Protein AF-A0A946U5Q9-F1 (afdb_monomer_lite)

Secondary structure (DSSP, 8-state):
----------------PPPPPPHHHHHHHHHHHHHHTT--PPTTSPSSHHHHHHHHHHHH--GGGS----EEEEETTEEEEEE-HHHHHHHHHHHHHHHS-HHHHHHHHHHHHTT----S--HHHHHHHHHHHHHHHH-HHHHHHHHHHHHHHHHHHTS--

Structure (mmCIF, N/CA/C/O backbone):
data_AF-A0A946U5Q9-F1
#
_entry.id   AF-A0A946U5Q9-F1
#
loop_
_atom_site.group_PDB
_atom_site.id
_atom_site.type_symbol
_atom_site.label_atom_id
_atom_site.label_alt_id
_atom_site.label_comp_id
_atom_site.label_asym_id
_atom_site.label_entity_id
_atom_site.label_seq_id
_atom_site.pdbx_PDB_ins_code
_atom_site.Cartn_x
_atom_site.Cartn_y
_atom_site.Cartn_z
_atom_site.occupancy
_atom_site.B_iso_or_equiv
_atom_site.auth_seq_id
_atom_site.auth_comp_id
_atom_site.auth_asym_id
_atom_site.auth_atom_id
_atom_site.pdbx_PDB_model_num
ATOM 1 N N . MET A 1 1 ? 17.869 -27.602 -59.802 1.00 43.16 1 MET A N 1
ATOM 2 C CA . MET A 1 1 ? 17.519 -26.472 -58.918 1.00 43.16 1 MET A CA 1
ATOM 3 C C . MET A 1 1 ? 17.862 -26.910 -57.501 1.00 43.16 1 MET A C 1
ATOM 5 O O . MET A 1 1 ? 17.126 -27.739 -56.983 1.00 43.16 1 MET A O 1
ATOM 9 N N . PRO A 1 2 ? 19.021 -26.523 -56.944 1.00 37.22 2 PRO A N 1
ATOM 10 C CA . PRO A 1 2 ? 19.404 -26.916 -55.596 1.00 37.22 2 PRO A CA 1
ATOM 11 C C . PRO A 1 2 ? 18.682 -26.074 -54.540 1.00 37.22 2 PRO A C 1
ATOM 13 O O . PRO A 1 2 ? 18.311 -24.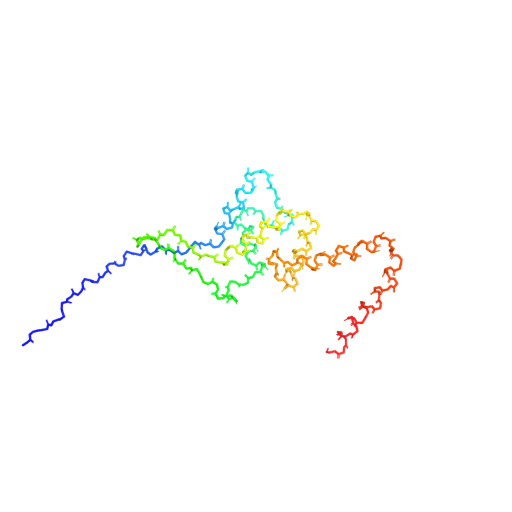927 -54.785 1.00 37.22 2 PRO A O 1
ATOM 16 N N . ASP A 1 3 ? 18.497 -26.713 -53.390 1.00 38.25 3 ASP A N 1
ATOM 17 C CA . ASP A 1 3 ? 17.809 -26.259 -52.190 1.00 38.25 3 ASP A CA 1
ATOM 18 C C . ASP A 1 3 ? 18.245 -24.865 -51.729 1.00 38.25 3 ASP A C 1
ATOM 20 O O . ASP A 1 3 ? 19.421 -24.608 -51.475 1.00 38.25 3 ASP A O 1
ATOM 24 N N . LEU A 1 4 ? 17.266 -23.976 -51.575 1.00 39.38 4 LEU A N 1
ATOM 25 C CA . LEU A 1 4 ? 17.425 -22.613 -51.062 1.00 39.38 4 LEU A CA 1
ATOM 26 C C . LEU A 1 4 ? 17.111 -22.544 -49.557 1.00 39.38 4 LEU A C 1
ATOM 28 O O . LEU A 1 4 ? 16.739 -21.491 -49.040 1.00 39.38 4 LEU A O 1
ATOM 32 N N . PHE A 1 5 ? 17.295 -23.656 -48.834 1.00 45.25 5 PHE A N 1
ATOM 33 C C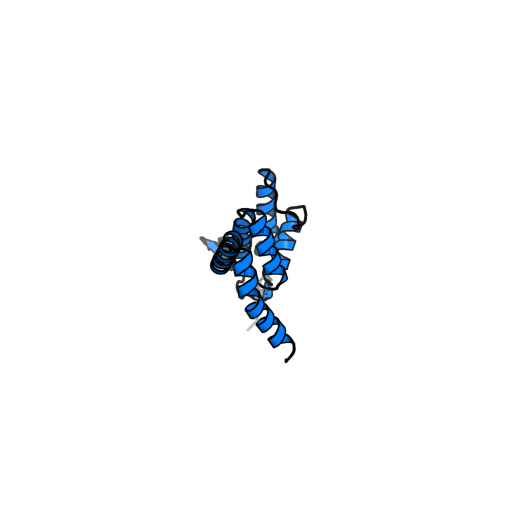A . PHE A 1 5 ? 17.436 -23.641 -47.379 1.00 45.25 5 PHE A CA 1
ATOM 34 C C . PHE A 1 5 ? 18.845 -23.167 -47.035 1.00 45.25 5 PHE A C 1
ATOM 36 O O . PHE A 1 5 ? 19.716 -23.929 -46.627 1.00 45.25 5 PHE A O 1
ATOM 43 N N . GLN A 1 6 ? 19.064 -21.866 -47.218 1.00 44.06 6 GLN A N 1
ATOM 44 C CA . GLN A 1 6 ? 20.084 -21.178 -46.449 1.00 44.06 6 GLN A CA 1
ATOM 45 C C . GLN A 1 6 ? 19.720 -21.356 -44.977 1.00 44.06 6 GLN A C 1
ATOM 47 O O . GLN A 1 6 ? 18.684 -20.860 -44.522 1.00 44.06 6 GLN A O 1
ATOM 52 N N . ASP A 1 7 ? 20.574 -22.086 -44.265 1.00 46.34 7 ASP A N 1
ATOM 53 C CA . ASP A 1 7 ? 20.648 -22.100 -42.814 1.00 46.34 7 ASP A CA 1
ATOM 54 C C . ASP A 1 7 ? 20.617 -20.654 -42.314 1.00 46.34 7 ASP A C 1
ATOM 56 O O . ASP A 1 7 ? 21.626 -19.945 -42.292 1.00 46.34 7 ASP A O 1
ATOM 60 N N . LYS A 1 8 ? 19.428 -20.188 -41.916 1.00 41.28 8 LYS A N 1
ATOM 61 C CA . LYS A 1 8 ? 19.341 -19.010 -41.065 1.00 41.28 8 LYS A CA 1
ATOM 62 C C . LYS A 1 8 ? 20.119 -19.375 -39.808 1.00 41.28 8 LYS A C 1
ATOM 64 O O . LYS A 1 8 ? 19.792 -20.402 -39.202 1.00 41.28 8 LYS A O 1
ATOM 69 N N . PRO A 1 9 ? 21.112 -18.574 -39.391 1.00 39.34 9 PRO A N 1
ATOM 70 C CA . PRO A 1 9 ? 21.753 -18.805 -38.113 1.00 39.34 9 PRO A CA 1
ATOM 71 C C . PRO A 1 9 ? 20.639 -18.836 -37.070 1.00 39.34 9 PRO A C 1
ATOM 73 O O . PRO A 1 9 ? 19.898 -17.861 -36.915 1.00 39.34 9 PRO A O 1
ATOM 76 N N . LYS A 1 10 ? 20.463 -19.994 -36.416 1.00 41.34 10 LYS A N 1
ATOM 77 C CA . LYS A 1 10 ? 19.643 -20.100 -35.212 1.00 41.34 10 LYS A CA 1
ATOM 78 C C . LYS A 1 10 ? 20.170 -19.012 -34.299 1.00 41.34 10 LYS A C 1
ATOM 80 O O . LYS A 1 10 ? 21.302 -19.120 -33.833 1.00 41.34 10 LYS A O 1
ATOM 85 N N . ALA A 1 11 ? 19.375 -17.959 -34.119 1.00 38.88 11 ALA A N 1
ATOM 86 C CA . ALA A 1 11 ? 19.662 -16.929 -33.148 1.00 38.88 11 ALA A CA 1
ATOM 87 C C . ALA A 1 11 ? 19.984 -17.661 -31.849 1.00 38.88 11 ALA A C 1
ATOM 89 O O . ALA A 1 11 ? 19.141 -18.385 -31.306 1.00 38.88 11 ALA A O 1
ATOM 90 N N . SER A 1 12 ? 21.239 -17.553 -31.418 1.00 37.12 12 SER A N 1
ATOM 91 C CA . SER A 1 12 ? 21.606 -17.904 -30.066 1.00 37.12 12 SER A CA 1
ATOM 92 C C . SER A 1 12 ? 20.650 -17.105 -29.194 1.00 37.12 12 SER A C 1
ATOM 94 O O . SER A 1 12 ? 20.602 -15.877 -29.253 1.00 37.12 12 SER A O 1
ATOM 96 N N . ARG A 1 13 ? 19.788 -17.807 -28.460 1.00 38.09 13 ARG A N 1
ATOM 97 C CA . ARG A 1 13 ? 18.984 -17.189 -27.413 1.00 38.09 13 ARG A CA 1
ATOM 98 C C . ARG A 1 13 ? 19.964 -16.713 -26.345 1.00 38.09 13 ARG A C 1
ATOM 100 O O . ARG A 1 13 ? 20.231 -17.427 -25.387 1.00 38.09 13 ARG A O 1
ATOM 107 N N . SER A 1 14 ? 20.529 -15.524 -26.537 1.00 38.47 14 SER A N 1
ATOM 108 C CA . SER A 1 14 ? 20.905 -14.669 -25.423 1.00 38.47 14 SER A CA 1
ATOM 109 C C . SER A 1 14 ? 19.589 -14.308 -24.753 1.00 38.47 14 SER A C 1
ATOM 111 O O . SER A 1 14 ? 18.850 -13.464 -25.252 1.00 38.47 14 SER A O 1
ATOM 113 N N . SER A 1 15 ? 19.239 -15.025 -23.689 1.00 42.31 15 SER A N 1
ATOM 114 C CA . SER A 1 15 ? 18.054 -14.784 -22.862 1.00 42.31 15 SER A CA 1
ATOM 115 C C . SER A 1 15 ? 18.242 -13.527 -22.006 1.00 42.31 15 SER A C 1
ATOM 117 O O . SER A 1 15 ? 18.168 -13.576 -20.782 1.00 42.31 15 SER A O 1
ATOM 119 N N . SER A 1 16 ? 18.551 -12.411 -22.652 1.00 48.56 16 SER A N 1
ATOM 120 C CA . SER A 1 16 ? 18.614 -11.083 -22.052 1.00 48.56 16 SER A CA 1
ATOM 121 C C . SER A 1 16 ? 17.444 -10.245 -22.555 1.00 48.56 16 SER A C 1
ATOM 123 O O . SER A 1 16 ? 17.606 -9.055 -22.812 1.00 48.56 16 SER A O 1
ATOM 125 N N . ASP A 1 17 ? 16.285 -10.877 -22.763 1.00 57.12 17 ASP A N 1
ATOM 126 C CA . ASP A 1 17 ? 15.050 -10.119 -22.865 1.00 57.12 17 ASP A CA 1
ATOM 127 C C . ASP A 1 17 ? 14.813 -9.522 -21.475 1.00 57.12 17 ASP A C 1
ATOM 129 O O . ASP A 1 17 ? 14.707 -10.278 -20.504 1.00 57.12 17 ASP A O 1
ATOM 133 N N . PRO A 1 18 ? 14.807 -8.188 -21.332 1.00 70.06 18 PRO A N 1
ATOM 134 C CA . PRO A 1 18 ? 14.462 -7.571 -20.065 1.00 70.06 18 PRO A CA 1
ATOM 135 C C . PRO A 1 18 ? 13.078 -8.080 -19.658 1.00 70.06 18 PRO A C 1
ATOM 137 O O . PRO A 1 18 ? 12.132 -8.024 -20.442 1.00 70.06 18 PRO A O 1
ATOM 140 N N . THR A 1 19 ? 12.969 -8.622 -18.452 1.00 79.44 19 THR A N 1
ATOM 141 C CA . THR A 1 19 ? 11.683 -8.970 -17.855 1.00 79.44 19 THR A CA 1
ATOM 142 C C . THR A 1 19 ? 11.090 -7.732 -17.185 1.00 79.44 19 THR A C 1
ATOM 144 O O . THR A 1 19 ? 11.844 -6.847 -16.761 1.00 79.44 19 THR A O 1
ATOM 147 N N . PRO A 1 20 ? 9.754 -7.627 -17.081 1.00 84.06 20 PRO A N 1
ATOM 148 C CA . PRO A 1 20 ? 9.151 -6.616 -16.226 1.00 84.06 20 PRO A CA 1
ATOM 149 C C . PRO A 1 20 ? 9.643 -6.782 -14.779 1.00 84.06 20 PRO A C 1
ATOM 151 O O . PRO A 1 20 ? 9.959 -7.907 -14.378 1.00 84.06 20 PRO A O 1
ATOM 154 N N . PRO A 1 21 ? 9.728 -5.684 -14.005 1.00 87.75 21 PRO A N 1
ATOM 155 C CA . PRO A 1 21 ? 10.123 -5.752 -12.601 1.00 87.75 21 PRO A CA 1
ATOM 156 C C . PRO A 1 21 ? 9.114 -6.574 -11.792 1.00 87.75 21 PRO A C 1
ATOM 158 O O . PRO A 1 21 ? 7.948 -6.671 -12.174 1.00 87.75 21 PRO A O 1
ATOM 161 N N . ASP A 1 22 ? 9.544 -7.143 -10.669 1.00 90.06 22 ASP A N 1
ATOM 162 C CA . ASP A 1 22 ? 8.636 -7.833 -9.755 1.00 90.06 22 ASP A CA 1
ATOM 163 C C . ASP A 1 22 ? 7.881 -6.832 -8.859 1.00 90.06 22 ASP A C 1
ATOM 165 O O . ASP A 1 22 ? 8.414 -5.801 -8.427 1.00 90.06 22 ASP A O 1
ATOM 169 N N . VAL A 1 23 ? 6.607 -7.123 -8.582 1.00 90.25 23 VAL A N 1
ATOM 170 C CA . VAL A 1 23 ? 5.747 -6.244 -7.776 1.00 90.25 23 VAL A CA 1
ATOM 171 C C . VAL A 1 23 ? 6.190 -6.190 -6.313 1.00 90.25 23 VAL A C 1
ATOM 173 O O . VAL A 1 23 ? 6.163 -5.119 -5.704 1.00 90.25 23 VAL A O 1
ATOM 176 N N . VAL A 1 24 ? 6.618 -7.319 -5.741 1.00 92.94 24 VAL A N 1
ATOM 177 C CA . VAL A 1 24 ? 7.066 -7.399 -4.346 1.00 92.94 24 VAL A CA 1
ATOM 178 C C . VAL A 1 24 ? 8.395 -6.673 -4.195 1.00 92.94 24 VAL A C 1
ATOM 180 O O . VAL A 1 24 ? 8.551 -5.919 -3.236 1.00 92.94 24 VAL A O 1
ATOM 183 N N . GLU A 1 25 ? 9.311 -6.829 -5.152 1.00 92.25 25 GLU A N 1
ATOM 184 C CA . GLU A 1 25 ? 10.570 -6.070 -5.184 1.00 92.25 25 GLU A CA 1
ATOM 185 C C . GLU A 1 25 ? 10.309 -4.558 -5.241 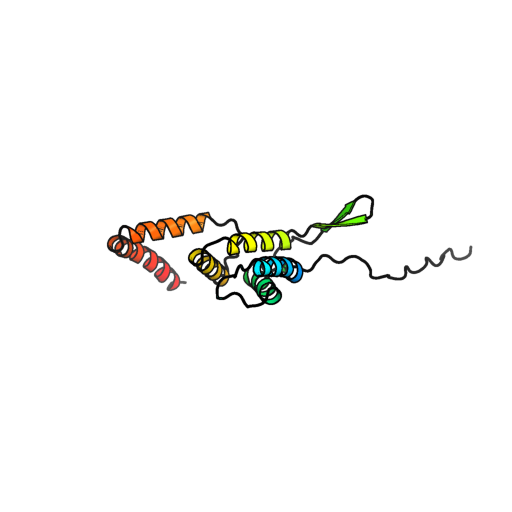1.00 92.25 25 GLU A C 1
ATOM 187 O O . GLU A 1 25 ? 10.794 -3.812 -4.389 1.00 92.25 25 GLU A O 1
ATOM 192 N N . THR A 1 26 ? 9.452 -4.112 -6.167 1.00 92.25 26 THR A N 1
ATOM 193 C CA . THR A 1 26 ? 9.111 -2.687 -6.340 1.00 92.25 26 THR A CA 1
ATOM 194 C C . THR A 1 26 ? 8.544 -2.067 -5.053 1.00 92.25 26 THR A C 1
ATOM 196 O O . THR A 1 26 ? 8.943 -0.973 -4.636 1.00 92.25 26 THR A O 1
ATOM 199 N N . LEU A 1 27 ? 7.600 -2.753 -4.399 1.00 94.38 27 LEU A N 1
ATOM 200 C CA . LEU A 1 27 ? 7.014 -2.297 -3.133 1.00 94.38 27 LEU A CA 1
ATOM 201 C C . LEU A 1 27 ? 8.015 -2.391 -1.971 1.00 94.38 27 LEU A C 1
ATOM 203 O O . LEU A 1 27 ? 8.020 -1.519 -1.097 1.00 94.38 27 LEU A O 1
ATOM 207 N N . GLY A 1 28 ? 8.870 -3.415 -1.969 1.00 95.38 28 GLY A N 1
ATOM 208 C CA . GLY A 1 28 ? 9.929 -3.618 -0.983 1.00 95.38 28 GLY A CA 1
ATOM 209 C C . GLY A 1 28 ? 10.907 -2.448 -0.955 1.00 95.38 28 GLY A C 1
ATOM 210 O O . GLY A 1 28 ? 11.093 -1.838 0.096 1.00 95.38 28 GLY A O 1
ATOM 211 N N . GLU A 1 29 ? 11.429 -2.035 -2.111 1.00 95.38 29 GLU A N 1
ATOM 212 C CA . GLU A 1 29 ? 12.330 -0.877 -2.225 1.00 95.38 29 GLU A CA 1
ATOM 213 C C . GLU A 1 29 ? 11.702 0.426 -1.705 1.00 95.38 29 GLU A C 1
ATOM 215 O O . GLU A 1 29 ? 12.378 1.324 -1.185 1.00 95.38 29 GLU A O 1
ATOM 220 N N . PHE A 1 30 ? 10.391 0.592 -1.885 1.00 95.44 30 PHE A N 1
ATOM 221 C CA . PHE A 1 30 ? 9.673 1.727 -1.315 1.00 95.44 30 PHE A CA 1
ATOM 222 C C . PHE A 1 30 ? 9.628 1.647 0.220 1.00 95.44 30 PHE A C 1
ATOM 224 O O . PHE A 1 30 ? 9.928 2.640 0.889 1.00 95.44 30 PHE A O 1
ATOM 231 N N . LEU A 1 31 ? 9.300 0.481 0.780 1.00 95.62 31 LEU A N 1
ATOM 232 C CA . LEU A 1 31 ? 9.205 0.271 2.227 1.00 95.62 31 LEU A CA 1
ATOM 233 C C . LEU A 1 31 ? 10.563 0.351 2.934 1.00 95.62 31 LEU A C 1
ATOM 235 O O . LEU A 1 31 ? 10.638 0.905 4.030 1.00 95.62 31 LEU A O 1
ATOM 239 N N . GLU A 1 32 ? 11.644 -0.101 2.300 1.00 95.31 32 GLU A N 1
ATOM 240 C CA . GLU A 1 32 ? 13.007 0.083 2.815 1.00 95.31 32 GLU A CA 1
ATOM 241 C C . GLU A 1 32 ? 13.351 1.567 2.939 1.00 95.31 32 GLU A C 1
ATOM 243 O O . GLU A 1 32 ? 13.793 2.027 3.994 1.00 95.31 32 GLU A O 1
ATOM 248 N N . ARG A 1 33 ? 13.071 2.354 1.892 1.00 94.88 33 ARG A N 1
ATOM 249 C CA . ARG A 1 33 ? 13.257 3.814 1.920 1.00 94.88 33 ARG A CA 1
ATOM 250 C C . ARG A 1 33 ? 12.371 4.486 2.965 1.00 94.88 33 ARG A C 1
ATOM 252 O O . ARG A 1 33 ? 12.789 5.471 3.572 1.00 94.88 33 ARG A O 1
ATOM 259 N N . TYR A 1 34 ? 11.158 3.980 3.174 1.00 93.12 34 TYR A N 1
ATOM 260 C CA . TYR A 1 34 ? 10.245 4.473 4.203 1.00 93.12 34 TYR A CA 1
ATOM 261 C C . TYR A 1 34 ? 10.807 4.220 5.612 1.00 93.12 34 TYR A C 1
ATOM 263 O O . TYR A 1 34 ? 10.888 5.148 6.418 1.00 93.12 34 TYR A O 1
ATOM 271 N N . GLN A 1 35 ? 11.289 3.005 5.881 1.00 91.94 35 GLN A N 1
ATOM 272 C CA . GLN A 1 35 ? 11.887 2.625 7.163 1.00 91.94 35 GLN A CA 1
ATOM 273 C C . GLN A 1 35 ? 13.217 3.342 7.430 1.00 91.94 35 GLN A C 1
ATOM 275 O O . GLN A 1 35 ? 13.468 3.775 8.555 1.00 91.94 35 GLN A O 1
ATOM 280 N N . ALA A 1 36 ? 14.044 3.542 6.399 1.00 93.25 36 ALA A N 1
ATOM 281 C CA . ALA A 1 36 ? 15.297 4.293 6.491 1.00 93.25 36 ALA A CA 1
ATOM 282 C C . ALA A 1 36 ? 15.089 5.758 6.925 1.00 93.25 36 ALA A C 1
ATOM 284 O O . ALA A 1 36 ? 15.999 6.378 7.469 1.00 93.25 36 ALA A O 1
ATOM 285 N N . ARG A 1 37 ? 13.880 6.309 6.741 1.00 93.19 37 ARG A N 1
ATOM 286 C CA . ARG A 1 37 ? 13.483 7.635 7.256 1.00 93.19 37 ARG A CA 1
ATOM 287 C C . ARG A 1 37 ? 13.047 7.613 8.727 1.00 93.19 37 ARG A C 1
ATOM 289 O O . ARG A 1 37 ? 12.588 8.632 9.234 1.00 93.19 37 ARG A O 1
ATOM 296 N N . GLY A 1 38 ? 13.149 6.472 9.408 1.00 89.50 38 GLY A N 1
ATOM 297 C CA . GLY A 1 38 ? 12.711 6.288 10.794 1.00 89.50 38 GLY A CA 1
ATOM 298 C C . GLY A 1 38 ? 11.197 6.129 10.957 1.00 89.50 38 GLY A C 1
ATOM 299 O O . GLY A 1 38 ? 10.703 6.118 12.084 1.00 89.50 38 GLY A O 1
ATOM 300 N N . LEU A 1 39 ? 10.454 6.003 9.854 1.00 89.50 39 LEU A N 1
ATOM 301 C CA . LEU A 1 39 ? 9.011 5.797 9.881 1.00 89.50 39 LEU A CA 1
ATOM 302 C C . LEU A 1 39 ? 8.696 4.313 10.085 1.00 89.50 39 LEU A C 1
ATOM 304 O O . LEU A 1 39 ? 9.414 3.433 9.608 1.00 89.50 39 LEU A O 1
ATOM 308 N N . ARG A 1 40 ? 7.607 4.032 10.799 1.00 84.56 40 ARG A N 1
ATOM 309 C CA . ARG A 1 40 ? 7.120 2.671 11.043 1.00 84.56 40 ARG A CA 1
ATOM 310 C C . ARG A 1 40 ? 5.735 2.515 10.442 1.00 84.56 40 ARG A C 1
ATOM 312 O O . ARG A 1 40 ? 4.918 3.426 10.533 1.00 84.56 40 ARG A O 1
ATOM 319 N N . TRP A 1 41 ? 5.478 1.358 9.850 1.00 84.12 41 TRP A N 1
ATOM 320 C CA . TRP A 1 41 ? 4.127 0.945 9.486 1.00 84.12 41 TRP A CA 1
ATOM 321 C C . TRP A 1 41 ? 3.380 0.400 10.720 1.00 84.12 41 TRP A C 1
ATOM 323 O O . TRP A 1 41 ? 4.014 0.073 11.729 1.00 84.12 41 TRP A O 1
ATOM 333 N N . PRO A 1 42 ? 2.035 0.348 10.689 1.00 79.69 42 PRO A N 1
ATOM 334 C CA . PRO A 1 42 ? 1.231 -0.076 11.832 1.00 79.69 42 PRO A CA 1
ATOM 335 C C . PRO A 1 42 ? 1.465 -1.532 12.241 1.00 79.69 42 PRO A C 1
ATOM 337 O O . PRO A 1 42 ? 1.859 -2.383 11.442 1.00 79.69 42 PRO A O 1
ATOM 340 N N . ALA A 1 43 ? 1.122 -1.822 13.498 1.00 71.56 43 ALA A N 1
ATOM 341 C CA . ALA A 1 43 ? 1.068 -3.181 14.015 1.00 71.56 43 ALA A CA 1
ATOM 342 C C . ALA A 1 43 ? 0.082 -4.037 13.198 1.00 71.56 43 ALA A C 1
ATOM 344 O O . ALA A 1 43 ? -1.023 -3.596 12.881 1.00 71.56 43 ALA A O 1
ATOM 345 N N . GLY A 1 44 ? 0.484 -5.269 12.878 1.00 75.38 44 GLY A N 1
ATOM 346 C CA . GLY A 1 44 ? -0.296 -6.204 12.060 1.00 75.38 44 GLY A CA 1
ATOM 347 C C . GLY A 1 44 ? 0.209 -6.362 10.623 1.00 75.38 44 GLY A C 1
ATOM 348 O O . GLY A 1 44 ? -0.181 -7.323 9.965 1.00 75.38 44 GLY A O 1
ATOM 349 N N . ILE A 1 45 ? 1.109 -5.487 10.164 1.00 86.38 45 ILE A N 1
ATOM 350 C CA . ILE A 1 45 ? 1.928 -5.728 8.970 1.00 86.38 45 ILE A CA 1
ATOM 351 C C . ILE A 1 45 ? 3.231 -6.415 9.414 1.00 86.38 45 ILE A C 1
ATOM 353 O O . ILE A 1 45 ? 3.819 -5.967 10.402 1.00 86.38 45 ILE A O 1
ATOM 357 N N . PRO A 1 46 ? 3.684 -7.485 8.729 1.00 90.44 46 PRO A N 1
ATOM 358 C CA . PRO A 1 46 ? 4.938 -8.157 9.060 1.00 90.44 46 PRO A CA 1
ATOM 359 C C . PRO A 1 46 ? 6.140 -7.211 9.085 1.00 90.44 46 PRO A C 1
ATOM 361 O O . PRO A 1 46 ? 6.224 -6.267 8.299 1.00 90.44 46 PRO A O 1
ATOM 364 N N . ASP A 1 47 ? 7.094 -7.494 9.967 1.00 87.75 47 ASP A N 1
ATOM 365 C CA . ASP A 1 47 ? 8.372 -6.791 9.975 1.00 87.75 47 ASP A CA 1
ATOM 366 C C . ASP A 1 47 ? 9.225 -7.181 8.758 1.00 87.75 47 ASP A C 1
ATOM 368 O O . ASP A 1 47 ? 9.177 -8.309 8.263 1.00 87.75 47 ASP A O 1
ATOM 372 N N . GLY A 1 48 ? 10.043 -6.234 8.299 1.00 92.31 48 GLY A N 1
ATOM 373 C CA . GLY A 1 48 ? 10.863 -6.370 7.098 1.00 92.31 48 GLY A CA 1
ATOM 374 C C . GLY A 1 48 ? 10.125 -5.951 5.825 1.00 92.31 48 GLY A C 1
ATOM 375 O O . GLY A 1 48 ? 9.021 -6.409 5.536 1.00 92.31 48 GLY A O 1
ATOM 376 N N . ALA A 1 49 ? 10.768 -5.091 5.033 1.00 94.06 49 ALA A N 1
ATOM 377 C CA . ALA A 1 49 ? 10.177 -4.485 3.842 1.00 94.06 49 ALA A CA 1
ATOM 378 C C . ALA A 1 49 ? 9.671 -5.514 2.819 1.00 94.06 49 ALA A C 1
ATOM 380 O O . ALA A 1 49 ? 8.563 -5.374 2.308 1.00 94.06 49 ALA A O 1
ATOM 381 N N . PHE A 1 50 ? 10.434 -6.585 2.579 1.00 93.81 50 PHE A N 1
ATOM 382 C CA . PHE A 1 50 ? 10.026 -7.673 1.688 1.00 93.81 50 PHE A CA 1
ATOM 383 C C . PHE A 1 50 ? 8.749 -8.382 2.170 1.00 93.81 50 PHE A C 1
ATOM 385 O O . PHE A 1 50 ? 7.817 -8.595 1.395 1.00 93.81 50 PHE A O 1
ATOM 392 N N . HIS A 1 51 ? 8.671 -8.723 3.461 1.00 93.62 51 HIS A N 1
ATOM 393 C CA . HIS A 1 51 ? 7.503 -9.404 4.025 1.00 93.62 51 HIS A CA 1
ATOM 394 C C . HIS A 1 51 ? 6.274 -8.495 4.067 1.00 93.62 51 HIS A C 1
ATOM 396 O O . HIS A 1 51 ? 5.174 -8.946 3.752 1.00 93.62 51 HIS A O 1
ATOM 402 N N . ALA A 1 52 ? 6.459 -7.218 4.395 1.00 93.56 52 ALA A N 1
ATOM 403 C CA . ALA A 1 52 ? 5.406 -6.213 4.352 1.00 93.56 52 ALA A CA 1
ATOM 404 C C . ALA A 1 52 ? 4.881 -5.982 2.922 1.00 93.56 52 ALA A C 1
ATOM 406 O O . ALA A 1 52 ? 3.668 -5.915 2.723 1.00 93.56 52 ALA A O 1
ATOM 407 N N . ALA A 1 53 ? 5.767 -5.923 1.920 1.00 94.12 53 ALA A N 1
ATOM 408 C CA . ALA A 1 53 ? 5.389 -5.809 0.512 1.00 94.12 53 ALA A CA 1
ATOM 409 C C . ALA A 1 53 ? 4.573 -7.022 0.058 1.00 94.12 53 ALA A C 1
ATOM 411 O O . ALA A 1 53 ? 3.464 -6.865 -0.451 1.00 94.12 53 ALA A O 1
ATOM 412 N N . ARG A 1 54 ? 5.081 -8.232 0.312 1.00 93.38 54 ARG A N 1
ATOM 413 C CA . ARG A 1 54 ? 4.383 -9.478 -0.014 1.00 93.38 54 ARG A CA 1
ATOM 414 C C . ARG A 1 54 ? 3.008 -9.544 0.649 1.00 93.38 54 ARG A C 1
ATOM 416 O O . ARG A 1 54 ? 2.025 -9.826 -0.027 1.00 93.38 54 ARG A O 1
ATOM 423 N N . TYR A 1 55 ? 2.934 -9.216 1.938 1.00 92.25 55 TYR A N 1
ATOM 424 C CA . TYR A 1 55 ? 1.673 -9.134 2.668 1.00 92.25 55 TYR A CA 1
ATOM 425 C C . TYR A 1 55 ? 0.693 -8.163 1.999 1.00 92.25 55 TYR A C 1
ATOM 427 O O . TYR A 1 55 ? -0.467 -8.506 1.798 1.00 92.25 55 TYR A O 1
ATOM 435 N N . TRP A 1 56 ? 1.152 -6.970 1.605 1.00 91.81 56 TRP A N 1
ATOM 436 C CA . TRP A 1 56 ? 0.301 -5.972 0.954 1.00 91.81 56 TRP A CA 1
ATOM 437 C C . TRP A 1 56 ? -0.276 -6.454 -0.382 1.00 91.81 56 TRP A C 1
ATOM 439 O O . TRP A 1 56 ? -1.460 -6.218 -0.647 1.00 91.81 56 TRP A O 1
ATOM 449 N N . VAL A 1 57 ? 0.538 -7.142 -1.191 1.00 90.88 57 VAL A N 1
ATOM 450 C CA . VAL A 1 57 ? 0.096 -7.780 -2.443 1.00 90.88 57 VAL A CA 1
ATOM 451 C C . VAL A 1 57 ? -0.956 -8.850 -2.150 1.00 90.88 57 VAL A C 1
ATOM 453 O O . VAL A 1 57 ? -2.019 -8.842 -2.766 1.00 90.88 57 VAL A O 1
ATOM 456 N N . GLU A 1 58 ? -0.689 -9.731 -1.182 1.00 89.06 58 GLU A N 1
ATOM 457 C CA . GLU A 1 58 ? -1.561 -10.860 -0.835 1.00 89.06 58 GLU A CA 1
ATOM 458 C C . GLU A 1 58 ? -2.948 -10.416 -0.353 1.00 89.06 58 GLU A C 1
ATOM 460 O O . GLU A 1 58 ? -3.944 -11.059 -0.687 1.00 89.06 58 GLU A O 1
ATOM 465 N N . ILE A 1 59 ? -3.038 -9.331 0.424 1.00 86.38 59 ILE A N 1
ATOM 466 C CA . ILE A 1 59 ? -4.317 -8.927 1.016 1.00 86.38 59 ILE A CA 1
ATOM 467 C C . ILE A 1 59 ? -5.178 -8.057 0.093 1.00 86.38 59 ILE A C 1
ATOM 469 O O . ILE A 1 59 ? -6.395 -8.098 0.223 1.00 86.38 59 ILE A O 1
ATOM 473 N N . ASN A 1 60 ? -4.602 -7.261 -0.815 1.00 82.50 60 ASN A N 1
ATOM 474 C CA . ASN A 1 60 ? -5.381 -6.256 -1.552 1.00 82.50 60 ASN A CA 1
ATOM 475 C C . ASN A 1 60 ? -6.125 -6.824 -2.763 1.00 82.50 60 ASN A C 1
ATOM 477 O O . ASN A 1 60 ? -7.352 -6.873 -2.769 1.00 82.50 60 ASN A O 1
ATOM 481 N N . GLU A 1 61 ? -5.410 -7.193 -3.821 1.00 73.38 61 GLU A N 1
ATOM 482 C CA . GLU A 1 61 ? -6.026 -7.609 -5.081 1.00 73.38 61 GLU A CA 1
ATOM 483 C C . GLU A 1 61 ? -5.257 -8.764 -5.702 1.00 73.38 61 GLU A C 1
ATOM 485 O O . GLU A 1 61 ? -4.048 -8.674 -5.896 1.00 73.38 61 GLU A O 1
ATOM 490 N N . ASP A 1 62 ? -5.993 -9.804 -6.100 1.00 70.12 62 ASP A N 1
ATOM 491 C CA . ASP A 1 62 ? -5.457 -10.906 -6.893 1.00 70.12 62 ASP A CA 1
ATOM 492 C C . ASP A 1 62 ? -4.900 -10.368 -8.229 1.00 70.12 62 ASP A C 1
ATOM 494 O O . ASP A 1 62 ? -5.669 -9.789 -9.014 1.00 70.12 62 ASP A O 1
ATOM 498 N N . PRO A 1 63 ? -3.597 -10.561 -8.516 1.00 64.31 63 PRO A N 1
ATOM 499 C CA . PRO A 1 63 ? -2.975 -10.099 -9.755 1.00 64.31 63 PRO A CA 1
ATOM 500 C C . PRO A 1 63 ? -3.632 -10.695 -11.009 1.00 64.31 63 PRO A C 1
ATOM 502 O O . PRO A 1 63 ? -3.612 -10.067 -12.066 1.00 64.31 63 PRO A O 1
ATOM 505 N N . HIS A 1 64 ? -4.270 -11.866 -10.915 1.00 63.41 64 HIS A N 1
ATOM 506 C CA . HIS A 1 64 ? -4.873 -12.552 -12.062 1.00 63.41 64 HIS A CA 1
ATOM 507 C C . HIS A 1 64 ? -6.279 -12.058 -12.427 1.00 63.41 64 HIS A C 1
ATOM 509 O O . HIS A 1 64 ? -6.793 -12.393 -13.497 1.00 63.41 64 HIS A O 1
ATOM 515 N N . ARG A 1 65 ? -6.924 -11.259 -11.566 1.00 57.50 65 ARG A N 1
ATOM 516 C CA . ARG A 1 65 ? -8.278 -10.734 -11.824 1.00 57.50 65 ARG A CA 1
ATOM 517 C C . ARG A 1 65 ? -8.309 -9.507 -12.736 1.00 57.50 65 ARG A C 1
ATOM 519 O O . ARG A 1 65 ? -9.386 -9.157 -13.222 1.00 57.50 65 ARG A O 1
ATOM 526 N N . TYR A 1 66 ? -7.168 -8.873 -12.996 1.00 56.81 66 TYR A N 1
ATOM 527 C CA . TYR A 1 66 ? -7.083 -7.646 -13.788 1.00 56.81 66 TYR A CA 1
ATOM 528 C C . TYR A 1 66 ? -6.292 -7.871 -15.076 1.00 56.81 66 TYR A C 1
ATOM 530 O O . TYR A 1 66 ? -5.316 -8.609 -15.106 1.00 56.81 66 TYR A O 1
ATOM 538 N N . ARG A 1 67 ? -6.714 -7.216 -16.164 1.00 56.53 67 ARG A N 1
ATOM 539 C CA . ARG A 1 67 ? -6.049 -7.284 -17.481 1.00 56.53 67 ARG A CA 1
ATOM 540 C C . ARG A 1 67 ? -4.815 -6.372 -17.581 1.00 56.53 67 ARG A C 1
ATOM 542 O O . ARG A 1 67 ? -4.337 -6.114 -18.684 1.00 56.53 67 ARG A O 1
ATOM 549 N N . ASP A 1 68 ? -4.329 -5.866 -16.451 1.00 67.19 68 ASP A N 1
ATOM 550 C CA . ASP A 1 68 ? -3.281 -4.849 -16.363 1.00 67.19 68 ASP A CA 1
ATOM 551 C C . ASP A 1 68 ? -1.896 -5.493 -16.511 1.00 67.19 68 ASP A C 1
ATOM 553 O O . ASP A 1 68 ? -1.126 -5.596 -15.558 1.00 67.19 68 ASP A O 1
ATOM 557 N N . ASN A 1 69 ? -1.592 -5.972 -17.715 1.00 75.00 69 ASN A N 1
ATOM 558 C CA . ASN A 1 69 ? -0.306 -6.594 -17.999 1.00 75.00 69 ASN A CA 1
ATOM 559 C C . ASN A 1 69 ? 0.805 -5.537 -18.124 1.00 75.00 69 ASN A C 1
ATOM 561 O O . ASN A 1 69 ? 0.569 -4.474 -18.709 1.00 75.00 69 ASN A O 1
ATOM 565 N N . PRO A 1 70 ? 2.027 -5.829 -17.645 1.00 84.12 70 PRO A N 1
ATOM 566 C CA . PRO A 1 70 ? 3.181 -4.973 -17.875 1.00 84.12 70 PRO A CA 1
ATOM 567 C C . PRO A 1 70 ? 3.448 -4.757 -19.368 1.00 84.12 70 PRO A C 1
ATOM 569 O O . PRO A 1 70 ? 3.359 -5.694 -20.166 1.00 84.12 70 PRO A O 1
ATOM 572 N N . GLY A 1 71 ? 3.813 -3.531 -19.741 1.00 87.19 71 GLY A N 1
ATOM 573 C CA . GLY A 1 71 ? 4.124 -3.157 -21.121 1.00 87.19 71 GLY A CA 1
ATOM 574 C C . GLY A 1 71 ? 5.498 -2.494 -21.236 1.00 87.19 71 GLY A C 1
ATOM 575 O O . GLY A 1 71 ? 5.754 -1.536 -20.507 1.00 87.19 71 GLY A O 1
ATOM 576 N N . PRO A 1 72 ? 6.392 -2.945 -22.130 1.00 90.12 72 PRO A N 1
ATOM 577 C CA . PRO A 1 72 ? 7.685 -2.295 -22.317 1.00 90.12 72 PRO A CA 1
ATOM 578 C C . PRO A 1 72 ? 7.526 -0.919 -22.986 1.00 90.12 72 PRO A C 1
ATOM 580 O O . PRO A 1 72 ? 6.746 -0.753 -23.925 1.00 90.12 72 PRO A O 1
ATOM 583 N N . ILE A 1 73 ? 8.294 0.071 -22.529 1.00 87.88 73 ILE A N 1
ATOM 584 C CA . ILE A 1 73 ? 8.342 1.427 -23.089 1.00 87.88 73 ILE A CA 1
ATOM 585 C C . ILE A 1 73 ? 9.694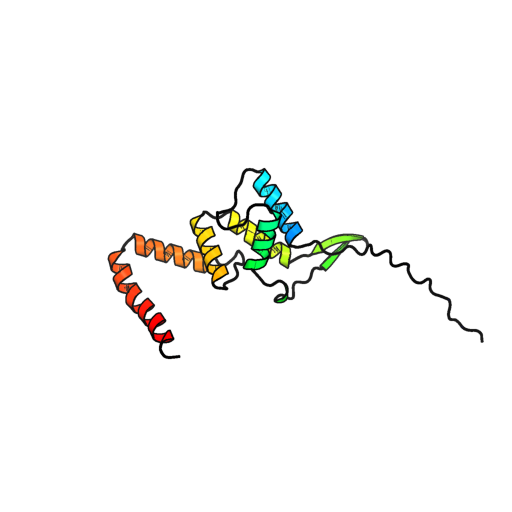 1.615 -23.779 1.00 87.88 73 ILE A C 1
ATOM 587 O O . ILE A 1 73 ? 10.741 1.575 -23.131 1.00 87.88 73 ILE A O 1
ATOM 591 N N . TYR A 1 74 ? 9.674 1.861 -25.091 1.00 89.56 74 TYR A N 1
ATOM 592 C CA . TYR A 1 74 ? 10.878 2.039 -25.909 1.00 89.56 74 TYR A CA 1
ATOM 593 C C . TYR A 1 74 ? 11.082 3.497 -26.333 1.00 89.56 74 TYR A C 1
ATOM 595 O O . TYR A 1 74 ? 10.128 4.201 -26.664 1.00 89.56 74 TYR A O 1
ATOM 603 N N . LYS A 1 75 ? 12.343 3.935 -26.409 1.00 89.06 75 LYS A N 1
ATOM 604 C CA . LYS A 1 75 ? 12.743 5.225 -26.991 1.00 89.06 75 LYS A CA 1
ATOM 605 C C . LYS A 1 75 ? 13.928 5.007 -27.927 1.00 89.06 75 LYS A C 1
ATOM 607 O O . LYS A 1 75 ? 14.966 4.510 -27.508 1.00 89.06 75 LYS A O 1
ATOM 612 N N . GLY A 1 76 ? 13.768 5.354 -29.206 1.00 87.62 76 GLY A N 1
ATOM 613 C CA . GLY A 1 76 ? 14.817 5.148 -30.216 1.00 87.62 76 GLY A CA 1
ATOM 614 C C . GLY A 1 76 ? 15.213 3.677 -30.420 1.00 87.62 76 GLY A C 1
ATOM 615 O O . GLY A 1 76 ? 16.357 3.402 -30.752 1.00 87.62 76 GLY A O 1
ATOM 616 N N . GLY A 1 77 ? 14.294 2.734 -30.177 1.00 85.12 77 GLY A N 1
ATOM 617 C CA . GLY A 1 77 ? 14.543 1.290 -30.292 1.00 85.12 77 GLY A CA 1
ATOM 618 C C . GLY A 1 77 ? 15.138 0.624 -29.044 1.00 85.12 77 GLY A C 1
ATOM 619 O O . GLY A 1 77 ? 15.170 -0.600 -28.984 1.00 85.12 77 GLY A O 1
ATOM 620 N N . ALA A 1 78 ? 15.544 1.393 -28.029 1.00 87.06 78 ALA A N 1
ATOM 621 C CA . ALA A 1 78 ? 16.017 0.863 -26.749 1.00 87.06 78 ALA A CA 1
ATOM 622 C C . ALA A 1 78 ? 14.891 0.850 -25.705 1.00 87.06 78 ALA A C 1
ATOM 624 O O . ALA A 1 78 ? 14.104 1.799 -25.635 1.00 87.06 78 ALA A O 1
ATOM 625 N N . LEU A 1 79 ? 14.810 -0.210 -24.892 1.00 86.50 79 LEU A N 1
ATOM 626 C CA . LEU A 1 79 ? 13.908 -0.245 -23.738 1.00 86.50 79 LEU A CA 1
ATOM 627 C C . LEU A 1 79 ? 14.377 0.798 -22.717 1.00 86.50 79 LEU A C 1
ATOM 629 O O . LEU A 1 79 ? 15.537 0.777 -22.312 1.00 86.50 79 LEU A O 1
ATOM 633 N N . VAL A 1 80 ? 13.481 1.692 -22.298 1.00 91.00 80 VAL A N 1
ATOM 634 C CA . VAL A 1 80 ? 13.789 2.743 -21.312 1.00 91.00 80 VAL A CA 1
ATOM 635 C C . VAL A 1 80 ? 13.027 2.594 -20.002 1.00 91.00 80 VAL A C 1
ATOM 637 O O . VAL A 1 80 ? 13.493 3.090 -18.982 1.00 91.00 80 VAL A O 1
ATOM 640 N N . ALA A 1 81 ? 11.865 1.944 -20.017 1.00 88.44 81 ALA A N 1
ATOM 641 C CA . ALA A 1 81 ? 11.046 1.737 -18.828 1.00 88.44 81 ALA A CA 1
ATOM 642 C C . ALA A 1 81 ? 10.021 0.618 -19.053 1.00 88.44 81 ALA A C 1
ATOM 644 O O . ALA A 1 81 ? 9.818 0.161 -20.178 1.00 88.44 81 ALA A O 1
ATOM 645 N N . TRP A 1 82 ? 9.334 0.235 -17.981 1.00 89.69 82 TRP A N 1
ATOM 646 C CA . TRP A 1 82 ? 8.136 -0.595 -18.024 1.00 89.69 82 TRP A CA 1
ATOM 647 C C . TRP A 1 82 ? 6.930 0.223 -17.566 1.00 89.69 82 TRP A C 1
ATOM 649 O O . TRP A 1 82 ? 7.010 0.961 -16.589 1.00 89.69 82 TRP A O 1
ATOM 659 N N . SER A 1 83 ? 5.810 0.085 -18.266 1.00 89.12 83 SER A N 1
ATOM 660 C CA . SER A 1 83 ? 4.495 0.443 -17.747 1.00 89.12 83 SER A CA 1
ATOM 661 C C . SER A 1 83 ? 4.012 -0.705 -16.870 1.00 89.12 83 SER A C 1
ATOM 663 O O . SER A 1 83 ? 3.914 -1.836 -17.348 1.00 89.12 83 SER A O 1
ATOM 665 N N . THR A 1 84 ? 3.722 -0.424 -15.600 1.00 89.69 84 THR A N 1
ATOM 666 C CA . THR A 1 84 ? 3.313 -1.434 -14.614 1.00 89.69 84 THR A CA 1
ATOM 667 C C . THR A 1 84 ? 2.077 -0.978 -13.832 1.00 89.69 84 THR A C 1
ATOM 669 O O . THR A 1 84 ? 2.173 -0.713 -12.633 1.00 89.69 84 THR A O 1
ATOM 672 N N . PRO A 1 85 ? 0.889 -0.911 -14.469 1.00 86.44 85 PRO A N 1
ATOM 673 C CA . PRO A 1 85 ? -0.293 -0.300 -13.852 1.00 86.44 85 PRO A CA 1
ATOM 674 C C . PRO A 1 85 ? -0.729 -0.970 -12.540 1.00 86.44 85 PRO A C 1
ATOM 676 O O . PRO A 1 85 ? -1.223 -0.302 -11.632 1.00 86.44 85 PRO A O 1
ATOM 679 N N . TYR A 1 86 ? -0.522 -2.286 -12.414 1.00 86.81 86 TYR A N 1
ATOM 680 C CA . TYR A 1 86 ? -0.780 -3.018 -11.172 1.00 86.81 86 TYR A CA 1
ATOM 681 C C . TYR A 1 86 ? 0.161 -2.586 -10.035 1.00 86.81 86 TYR A C 1
ATOM 683 O O . TYR A 1 86 ? -0.301 -2.338 -8.920 1.00 86.81 86 TYR A O 1
ATOM 691 N N . HIS A 1 87 ? 1.460 -2.423 -10.318 1.00 89.81 87 HIS A N 1
ATOM 692 C CA . HIS A 1 87 ? 2.435 -1.964 -9.321 1.00 89.81 87 HIS A CA 1
ATOM 693 C C . HIS A 1 87 ? 2.113 -0.536 -8.897 1.00 89.81 87 HIS A C 1
ATOM 695 O O . HIS A 1 87 ? 2.073 -0.247 -7.704 1.00 89.81 87 HIS A O 1
ATOM 701 N N . ASP A 1 88 ? 1.815 0.329 -9.869 1.00 88.62 88 ASP A N 1
ATOM 702 C CA . ASP A 1 88 ? 1.498 1.735 -9.633 1.00 88.62 88 ASP A CA 1
ATOM 703 C C . ASP A 1 88 ? 0.272 1.872 -8.718 1.00 88.62 88 ASP A C 1
ATOM 705 O O . ASP A 1 88 ? 0.288 2.648 -7.760 1.00 88.62 88 ASP A O 1
ATOM 709 N N . ARG A 1 89 ? -0.773 1.063 -8.952 1.00 87.38 89 ARG A N 1
ATOM 710 C CA . ARG A 1 89 ? -1.985 1.036 -8.120 1.00 87.38 89 ARG A CA 1
ATOM 711 C C . ARG A 1 89 ? -1.700 0.571 -6.690 1.00 87.38 89 ARG A C 1
ATOM 713 O O . ARG A 1 89 ? -2.157 1.220 -5.747 1.00 87.38 89 ARG A O 1
ATOM 720 N N . LEU A 1 90 ? -0.967 -0.529 -6.517 1.00 90.12 90 LEU A N 1
ATOM 721 C CA . LEU A 1 90 ? -0.641 -1.048 -5.185 1.00 90.12 90 LEU A CA 1
ATOM 722 C C . LEU A 1 90 ? 0.298 -0.122 -4.411 1.00 90.12 90 LEU A C 1
ATOM 724 O O . LEU A 1 90 ? 0.121 0.068 -3.207 1.00 90.12 90 LEU A O 1
ATOM 728 N N . LEU A 1 91 ? 1.268 0.483 -5.095 1.00 91.31 91 LEU A N 1
ATOM 729 C CA . LEU A 1 91 ? 2.168 1.464 -4.504 1.00 91.31 91 LEU A CA 1
ATOM 730 C C . LEU A 1 91 ? 1.396 2.709 -4.059 1.00 91.31 91 LEU A C 1
ATOM 732 O O . LEU A 1 91 ? 1.586 3.187 -2.941 1.00 91.31 91 LEU A O 1
ATOM 736 N N . PHE A 1 92 ? 0.487 3.206 -4.897 1.00 89.75 92 PHE A N 1
ATOM 737 C CA . PHE A 1 92 ? -0.375 4.335 -4.561 1.00 89.75 92 PHE A CA 1
ATOM 738 C C . PHE A 1 92 ? -1.265 4.051 -3.342 1.00 89.75 92 PHE A C 1
ATOM 740 O O . PHE A 1 92 ? -1.353 4.880 -2.429 1.00 89.75 92 PHE A O 1
ATOM 747 N N . SER A 1 93 ? -1.908 2.878 -3.287 1.00 89.69 93 SER A N 1
ATOM 748 C CA . SER A 1 93 ? -2.766 2.510 -2.155 1.00 89.69 93 SER A CA 1
ATOM 749 C C . SER A 1 93 ? -1.965 2.339 -0.860 1.00 89.69 93 SER A C 1
ATOM 751 O O . SER A 1 93 ? -2.423 2.802 0.191 1.00 89.69 93 SER A O 1
ATOM 753 N N . LEU A 1 94 ? -0.756 1.770 -0.942 1.00 91.94 94 LEU A N 1
ATOM 754 C CA . LEU A 1 94 ? 0.178 1.628 0.176 1.00 91.94 94 LEU A CA 1
ATOM 755 C C . LEU A 1 94 ? 0.656 2.987 0.696 1.00 91.94 94 LEU A C 1
ATOM 757 O O . LEU A 1 94 ? 0.628 3.235 1.900 1.00 91.94 94 LEU A O 1
ATOM 761 N N . GLN A 1 95 ? 1.055 3.896 -0.196 1.00 91.75 95 GLN A N 1
ATOM 762 C CA . GLN A 1 95 ? 1.489 5.246 0.173 1.00 91.75 95 GLN A CA 1
ATOM 763 C C . GLN A 1 95 ? 0.396 6.010 0.920 1.00 91.75 95 GLN A C 1
ATOM 765 O O . GLN A 1 95 ? 0.663 6.598 1.970 1.00 91.75 95 GLN A O 1
ATOM 770 N N . LYS A 1 96 ? -0.844 5.963 0.417 1.00 89.62 96 LYS A N 1
ATOM 771 C CA . LYS A 1 96 ? -1.992 6.569 1.105 1.00 89.62 96 LYS A CA 1
ATOM 772 C C . LYS A 1 96 ? -2.249 5.914 2.459 1.00 89.62 96 LYS A C 1
ATOM 774 O O . LYS A 1 96 ? -2.434 6.621 3.444 1.00 89.62 96 LYS A O 1
ATOM 779 N N . PHE A 1 97 ? -2.216 4.584 2.518 1.00 89.88 97 PHE A N 1
ATOM 780 C CA . PHE A 1 97 ? -2.393 3.834 3.757 1.00 89.88 97 PHE A CA 1
ATOM 781 C C . PHE A 1 97 ? -1.384 4.254 4.837 1.00 89.88 97 PHE A C 1
ATOM 783 O O . PHE A 1 97 ? -1.774 4.575 5.959 1.00 89.88 97 PHE A O 1
ATOM 790 N N . LEU A 1 98 ? -0.098 4.335 4.491 1.00 90.81 98 LEU A N 1
ATOM 791 C CA . LEU A 1 98 ? 0.962 4.752 5.415 1.00 90.81 98 LEU A CA 1
ATOM 792 C C . LEU A 1 98 ? 0.869 6.229 5.830 1.00 90.81 98 LEU A C 1
ATOM 794 O O . LEU A 1 98 ? 1.430 6.606 6.855 1.00 90.81 98 LEU A O 1
ATOM 798 N N . GLY A 1 99 ? 0.174 7.059 5.049 1.00 86.06 99 GLY A N 1
ATOM 799 C CA . GLY A 1 99 ? -0.099 8.460 5.379 1.00 86.06 99 GLY A CA 1
ATOM 800 C C . GLY A 1 99 ? -1.270 8.668 6.344 1.00 86.06 99 GLY A C 1
ATOM 801 O O . GLY A 1 99 ? -1.447 9.776 6.847 1.00 86.06 99 GLY A O 1
ATOM 802 N N . PHE A 1 100 ? -2.075 7.637 6.606 1.00 82.50 100 PHE A N 1
ATOM 803 C CA . PHE A 1 100 ? -3.191 7.727 7.542 1.00 82.50 100 PHE A CA 1
ATOM 804 C C . PHE A 1 100 ? -2.770 7.544 9.002 1.00 82.50 100 PHE A C 1
ATOM 806 O O . PHE A 1 100 ? -1.752 6.933 9.314 1.00 82.50 100 PHE A O 1
ATOM 813 N N . ASN A 1 101 ? -3.606 8.034 9.918 1.00 78.62 101 ASN A N 1
ATOM 814 C CA . ASN A 1 101 ? -3.460 7.718 11.335 1.00 78.62 101 ASN A CA 1
ATOM 815 C C . ASN A 1 101 ? -3.844 6.254 11.638 1.00 78.62 101 ASN A C 1
ATOM 817 O O . ASN A 1 101 ? -4.498 5.575 10.839 1.00 78.62 101 ASN A O 1
ATOM 821 N N . SER A 1 102 ? -3.483 5.780 12.832 1.00 77.81 102 SER A N 1
ATOM 822 C CA . SER A 1 102 ? -3.658 4.378 13.228 1.00 77.81 102 SER A CA 1
ATOM 823 C C . SER A 1 102 ? -5.107 3.885 13.156 1.00 77.81 102 SER A C 1
ATOM 825 O O . SER A 1 102 ? -5.340 2.740 12.776 1.00 77.81 102 SER A O 1
ATOM 827 N N . ALA A 1 103 ? -6.094 4.726 13.488 1.00 76.56 103 ALA A N 1
ATOM 828 C CA . ALA A 1 103 ? -7.503 4.328 13.457 1.00 76.56 103 ALA A CA 1
ATOM 829 C C . ALA A 1 103 ? -7.981 4.054 12.021 1.00 76.56 103 ALA A C 1
ATOM 831 O O . ALA A 1 103 ? -8.679 3.070 11.774 1.00 76.56 103 ALA A O 1
ATOM 832 N N . GLN A 1 104 ? -7.556 4.881 11.062 1.00 76.00 104 GLN A N 1
ATOM 833 C CA . GLN A 1 104 ? -7.909 4.697 9.647 1.00 76.00 104 GLN A CA 1
ATOM 834 C C . GLN A 1 104 ? -7.191 3.480 9.065 1.00 76.00 104 GLN A C 1
ATOM 836 O O . GLN A 1 104 ? -7.802 2.695 8.345 1.00 76.00 104 GLN A O 1
ATOM 841 N N . GLN A 1 105 ? -5.918 3.287 9.413 1.00 80.81 105 GLN A N 1
ATOM 842 C CA . GLN A 1 105 ? -5.150 2.117 8.989 1.00 80.81 105 GLN A CA 1
ATOM 843 C C . GLN A 1 105 ? -5.798 0.811 9.468 1.00 80.81 105 GLN A C 1
ATOM 845 O O . GLN A 1 105 ? -6.028 -0.093 8.666 1.00 80.81 105 GLN A O 1
ATOM 850 N N . ILE A 1 106 ? -6.172 0.728 10.749 1.00 81.81 106 ILE A N 1
ATOM 851 C CA . ILE A 1 106 ? -6.887 -0.434 11.299 1.00 81.81 106 ILE A CA 1
ATOM 852 C C . ILE A 1 106 ? -8.192 -0.671 10.535 1.00 81.81 106 ILE A C 1
ATOM 854 O O . ILE A 1 106 ? -8.477 -1.797 10.132 1.00 81.81 106 ILE A O 1
ATOM 858 N N . TRP A 1 107 ? -8.970 0.388 10.298 1.00 79.75 107 TRP A N 1
ATOM 859 C CA . TRP A 1 107 ? -10.239 0.271 9.589 1.00 79.75 107 TRP A CA 1
ATOM 860 C C . TRP A 1 107 ? -10.076 -0.284 8.166 1.00 79.75 107 TRP A C 1
ATOM 862 O O . TRP A 1 107 ? -10.836 -1.173 7.775 1.00 79.75 107 TRP A O 1
ATOM 872 N N . ILE A 1 108 ? -9.074 0.198 7.421 1.00 82.50 108 ILE A N 1
ATOM 873 C CA . ILE A 1 108 ? -8.761 -0.271 6.062 1.00 82.50 108 ILE A CA 1
ATOM 874 C C . ILE A 1 108 ? -8.406 -1.759 6.080 1.00 82.50 108 ILE A C 1
ATOM 876 O O . ILE A 1 108 ? -8.997 -2.533 5.328 1.00 82.50 108 ILE A O 1
ATOM 880 N N . LEU A 1 109 ? -7.497 -2.179 6.968 1.00 84.75 109 LEU A N 1
ATOM 881 C CA . LEU A 1 109 ? -7.101 -3.588 7.082 1.00 84.75 109 LEU A CA 1
ATOM 882 C C . LEU A 1 109 ? -8.303 -4.493 7.394 1.00 84.75 109 LEU A C 1
ATOM 884 O O . LEU A 1 109 ? -8.412 -5.590 6.847 1.00 84.75 109 LEU A O 1
ATOM 888 N N . GLU A 1 110 ? -9.237 -4.036 8.228 1.00 81.50 110 GLU A N 1
ATOM 889 C CA . GLU A 1 110 ? -10.468 -4.773 8.525 1.00 81.50 110 GLU A CA 1
ATOM 890 C C . GLU A 1 110 ? -11.426 -4.865 7.326 1.00 81.50 110 GLU A C 1
ATOM 892 O O . GLU A 1 110 ? -12.095 -5.888 7.170 1.00 81.50 110 GLU A O 1
ATOM 897 N N . GLN A 1 111 ? -11.495 -3.851 6.454 1.00 79.25 111 GLN A N 1
ATOM 898 C CA . GLN A 1 111 ? -12.295 -3.944 5.222 1.00 79.25 111 GLN A CA 1
ATOM 899 C C . GLN A 1 111 ? -11.680 -4.923 4.222 1.00 79.25 111 GLN A C 1
ATOM 901 O O . GLN A 1 111 ? -12.396 -5.752 3.656 1.00 79.25 111 GLN A O 1
ATOM 906 N N . ILE A 1 112 ? -10.355 -4.896 4.081 1.00 81.81 112 ILE A N 1
ATOM 907 C CA . ILE A 1 112 ? -9.623 -5.826 3.221 1.00 81.81 112 ILE A CA 1
ATOM 908 C C . ILE A 1 112 ? -9.878 -7.278 3.654 1.00 81.81 112 ILE A C 1
ATOM 910 O O . ILE A 1 112 ? -10.262 -8.111 2.834 1.00 81.81 112 ILE A O 1
ATOM 914 N N . LYS A 1 113 ? -9.794 -7.578 4.960 1.00 80.50 113 LYS A N 1
ATOM 915 C CA . LYS A 1 113 ? -10.127 -8.910 5.511 1.00 80.50 113 LYS A CA 1
ATOM 916 C C . LYS A 1 113 ? -11.567 -9.353 5.228 1.00 80.50 113 LYS A C 1
ATOM 918 O O . LYS A 1 113 ? -11.845 -10.549 5.203 1.00 80.50 113 LYS A O 1
ATOM 923 N N . ARG A 1 114 ? -12.494 -8.411 5.024 1.00 76.94 114 ARG A N 1
ATOM 924 C CA . ARG A 1 114 ? -13.893 -8.682 4.642 1.00 76.94 114 ARG A CA 1
ATOM 925 C C . ARG A 1 114 ? -14.071 -8.886 3.134 1.00 76.94 114 ARG A C 1
ATOM 927 O O . ARG A 1 114 ? -15.202 -9.055 2.683 1.00 76.94 114 ARG A O 1
ATOM 934 N N . GLY A 1 115 ? -12.981 -8.884 2.368 1.00 75.00 115 GLY A N 1
ATOM 935 C CA 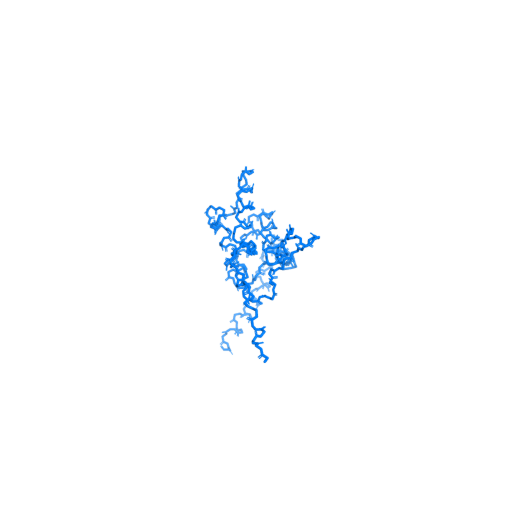. GLY A 1 115 ? -12.982 -9.048 0.918 1.00 75.00 115 GLY A CA 1
ATOM 936 C C . GLY A 1 115 ? -13.296 -7.764 0.151 1.00 75.00 115 GLY A C 1
ATOM 937 O O . GLY A 1 115 ? -13.650 -7.847 -1.023 1.00 75.00 115 GLY A O 1
ATOM 938 N N . ILE A 1 116 ? -13.201 -6.593 0.795 1.00 76.1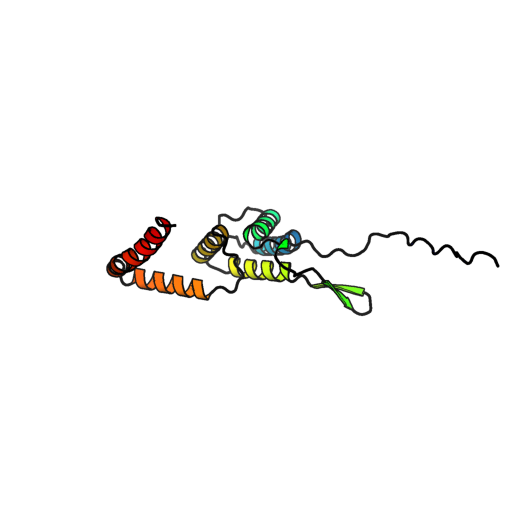2 116 ILE A N 1
ATOM 939 C CA . ILE A 1 116 ? -13.361 -5.291 0.139 1.00 76.12 116 ILE A CA 1
ATOM 940 C C . ILE A 1 116 ? -11.954 -4.752 -0.161 1.00 76.12 116 ILE A C 1
ATOM 942 O O . ILE A 1 116 ? -11.287 -4.281 0.764 1.00 76.12 116 ILE A O 1
ATOM 946 N N . PRO A 1 117 ? -11.469 -4.857 -1.413 1.00 73.00 117 PRO A N 1
ATOM 947 C CA . PRO A 1 117 ? -10.130 -4.402 -1.768 1.00 73.00 117 PRO A CA 1
ATOM 948 C C . PRO A 1 117 ? -10.018 -2.888 -1.583 1.00 73.00 117 PRO A C 1
ATOM 950 O O . PRO A 1 117 ? -10.924 -2.156 -1.965 1.00 73.00 117 PRO A O 1
ATOM 953 N N . TRP A 1 118 ? -8.896 -2.416 -1.039 1.00 77.56 118 TRP A N 1
ATOM 954 C CA . TRP A 1 118 ? -8.646 -0.987 -0.863 1.00 77.56 118 TRP A CA 1
ATOM 955 C C . TRP A 1 118 ? -7.902 -0.413 -2.067 1.00 77.56 118 TRP A C 1
ATOM 957 O O . TRP A 1 118 ? -6.762 -0.780 -2.360 1.00 77.56 118 TRP A O 1
ATOM 967 N N . ARG A 1 119 ? -8.520 0.553 -2.748 1.00 74.88 119 ARG A N 1
ATOM 968 C CA . ARG A 1 119 ? -7.948 1.148 -3.974 1.00 74.88 119 ARG A CA 1
ATOM 969 C C . ARG A 1 119 ? -7.349 2.539 -3.795 1.00 74.88 119 ARG A C 1
ATOM 971 O O . ARG A 1 119 ? -7.043 3.216 -4.771 1.00 74.88 119 ARG A O 1
ATOM 978 N N . GLY A 1 120 ? -7.210 3.006 -2.556 1.00 71.25 120 GLY A N 1
ATOM 979 C CA . GLY A 1 120 ? -6.729 4.362 -2.271 1.00 71.25 120 GLY A CA 1
ATOM 980 C C . GLY A 1 120 ? -7.779 5.467 -2.469 1.00 71.25 120 GLY A C 1
ATOM 981 O O . GLY A 1 120 ? -7.539 6.607 -2.074 1.00 71.25 120 GLY A O 1
ATOM 982 N N . GLU A 1 121 ? -8.932 5.164 -3.066 1.00 65.06 121 GLU A N 1
ATOM 983 C CA . GLU A 1 121 ? -9.941 6.135 -3.519 1.00 65.06 121 GLU A CA 1
ATOM 984 C C . GLU A 1 121 ? -11.362 5.717 -3.082 1.00 65.06 121 GLU A C 1
ATOM 986 O O . GLU A 1 121 ? -12.304 5.744 -3.864 1.00 65.06 121 GLU A O 1
ATOM 991 N N . GLU A 1 122 ? -11.554 5.312 -1.823 1.00 60.50 122 GLU A N 1
ATOM 992 C CA . GLU A 1 122 ? -12.887 4.962 -1.276 1.00 60.50 122 GLU A CA 1
ATOM 993 C C . GLU A 1 122 ? -13.276 5.847 -0.080 1.00 60.50 122 GLU A C 1
ATOM 995 O O . GLU A 1 122 ? -14.035 5.469 0.815 1.00 60.50 122 GLU A O 1
ATOM 1000 N N . GLY A 1 123 ? -12.806 7.099 -0.111 1.00 48.91 123 GLY A N 1
ATOM 1001 C CA . GLY A 1 123 ? -13.065 8.131 0.897 1.00 48.91 123 GLY A CA 1
ATOM 1002 C C . GLY A 1 123 ? -14.545 8.421 1.188 1.00 48.91 123 GLY A C 1
ATOM 1003 O O . GLY A 1 123 ? -14.839 9.015 2.218 1.00 48.91 123 GLY A O 1
ATOM 1004 N N . LYS A 1 124 ? -15.495 7.972 0.353 1.00 48.25 124 LYS A N 1
ATOM 1005 C CA . LYS A 1 124 ? -16.943 8.150 0.589 1.00 48.25 124 LYS A CA 1
ATOM 1006 C C . LYS A 1 124 ? -17.484 7.263 1.713 1.00 48.25 124 LYS A C 1
ATOM 1008 O O . LYS A 1 124 ? -18.320 7.712 2.488 1.00 48.25 124 LYS A O 1
ATOM 1013 N N . VAL A 1 125 ? -16.982 6.035 1.843 1.00 45.06 125 VAL A N 1
ATOM 1014 C CA . VAL A 1 125 ? -17.327 5.161 2.980 1.00 45.06 125 VAL A CA 1
ATOM 1015 C C . VAL A 1 125 ? -16.625 5.658 4.242 1.00 45.06 125 VAL A C 1
ATOM 1017 O O . VAL A 1 125 ? -17.209 5.673 5.321 1.00 45.06 125 VAL A O 1
ATOM 1020 N N . TYR A 1 126 ? -15.394 6.144 4.090 1.00 52.62 126 TYR A N 1
ATOM 1021 C CA . TYR A 1 126 ? -14.626 6.731 5.180 1.00 52.62 126 TYR A CA 1
ATOM 1022 C C . TYR A 1 126 ? -15.289 8.003 5.752 1.00 52.62 126 TYR A C 1
ATOM 1024 O O . TYR A 1 126 ? -15.401 8.144 6.968 1.00 52.62 126 TYR A O 1
ATOM 1032 N N . ALA A 1 127 ? -15.820 8.878 4.890 1.00 53.44 127 ALA A N 1
ATOM 1033 C CA . ALA A 1 127 ? -16.624 10.036 5.283 1.00 53.44 127 ALA A CA 1
ATOM 1034 C C . ALA A 1 127 ? -17.921 9.627 6.003 1.00 53.44 127 ALA A C 1
ATOM 1036 O O . ALA A 1 127 ? -18.222 10.188 7.051 1.00 53.44 127 ALA A O 1
ATOM 1037 N N . ALA A 1 128 ? -18.628 8.601 5.512 1.00 51.34 128 ALA A N 1
ATOM 1038 C CA . ALA A 1 128 ? -19.840 8.095 6.159 1.00 51.34 128 ALA A CA 1
ATOM 1039 C C . ALA A 1 128 ? -19.564 7.507 7.556 1.00 51.34 128 ALA A C 1
ATOM 1041 O O . ALA A 1 128 ? -20.378 7.640 8.462 1.00 51.34 128 ALA A O 1
ATOM 1042 N N . ILE A 1 129 ? -18.411 6.871 7.767 1.00 48.53 129 ILE A N 1
ATOM 1043 C CA . ILE A 1 129 ? -18.055 6.274 9.063 1.00 48.53 129 ILE A CA 1
ATOM 1044 C C . ILE A 1 129 ? -17.603 7.327 10.069 1.00 48.53 129 ILE A C 1
ATOM 1046 O O . ILE A 1 129 ? -17.966 7.228 11.240 1.00 48.53 129 ILE A O 1
ATOM 1050 N N . ILE A 1 130 ? -16.866 8.347 9.625 1.00 59.66 130 ILE A N 1
ATOM 1051 C CA . ILE A 1 130 ? -16.562 9.510 10.466 1.00 59.66 130 ILE A CA 1
ATOM 1052 C C . ILE A 1 130 ? -17.854 10.244 10.842 1.00 59.66 130 ILE A C 1
ATOM 1054 O O . ILE A 1 130 ? -18.067 10.513 12.019 1.00 59.66 130 ILE A O 1
ATOM 1058 N N . GLU A 1 131 ? -18.754 10.483 9.886 1.00 58.94 131 GLU A N 1
ATOM 1059 C CA . GLU A 1 131 ? -20.052 11.123 10.130 1.00 58.94 131 GLU A CA 1
ATOM 1060 C C . GLU A 1 131 ? -20.894 10.342 11.157 1.00 58.94 131 GLU A C 1
ATOM 1062 O O . GLU A 1 131 ? -21.403 10.922 12.114 1.00 58.94 131 GLU A O 1
ATOM 1067 N N . GLN A 1 132 ? -20.977 9.012 11.040 1.00 52.78 132 GLN A N 1
ATOM 1068 C CA . GLN A 1 132 ? -21.685 8.175 12.021 1.00 52.78 132 GLN A CA 1
ATOM 1069 C C . GLN A 1 132 ? -20.996 8.153 13.397 1.00 52.78 132 GLN A C 1
ATOM 1071 O O . GLN A 1 132 ? -21.675 8.169 14.426 1.00 52.78 132 GLN A O 1
ATOM 1076 N N . ALA A 1 133 ? -19.661 8.151 13.441 1.00 55.12 133 ALA A N 1
ATOM 1077 C CA . ALA A 1 133 ? -18.905 8.211 14.691 1.00 55.12 133 ALA A CA 1
ATOM 1078 C C . ALA A 1 133 ? -19.085 9.559 15.415 1.00 55.12 133 ALA A C 1
ATOM 1080 O O . ALA A 1 133 ? -19.203 9.583 16.640 1.00 55.12 133 ALA A O 1
ATOM 1081 N N . GLU A 1 134 ? -19.172 10.668 14.677 1.00 63.53 134 GLU A N 1
ATOM 1082 C CA . GLU A 1 134 ? -19.465 11.995 15.230 1.00 63.53 134 GLU A CA 1
ATOM 1083 C C . GLU A 1 134 ? -20.909 12.112 15.738 1.00 63.53 134 GLU A C 1
ATOM 1085 O O . GLU A 1 134 ? -21.134 12.696 16.800 1.00 63.53 134 GLU A O 1
ATOM 1090 N N . ILE A 1 135 ? -21.885 11.530 15.032 1.00 61.69 135 ILE A N 1
ATOM 1091 C CA . ILE A 1 135 ? -23.285 11.473 15.485 1.00 61.69 135 ILE A CA 1
ATOM 1092 C C . ILE A 1 135 ? -23.387 10.685 16.798 1.00 61.69 135 ILE A C 1
ATOM 1094 O O . ILE A 1 135 ? -23.980 11.172 17.761 1.00 61.69 135 ILE A O 1
ATOM 1098 N N . MET A 1 136 ? -22.752 9.511 16.874 1.00 56.19 136 MET A N 1
ATOM 1099 C CA . MET A 1 136 ? -22.711 8.697 18.093 1.00 56.19 136 MET A CA 1
ATOM 1100 C C . MET A 1 136 ? -22.010 9.416 19.255 1.00 56.19 136 MET A C 1
ATOM 1102 O O . MET A 1 136 ? -22.448 9.301 20.395 1.00 56.19 136 MET A O 1
ATOM 1106 N N . ALA A 1 137 ? -20.934 10.162 18.990 1.00 64.50 137 ALA A N 1
ATOM 1107 C CA . ALA A 1 137 ? -20.229 10.920 20.023 1.00 64.50 137 ALA A CA 1
ATOM 1108 C C . ALA A 1 137 ? -21.051 12.107 20.567 1.00 64.50 137 ALA A C 1
ATOM 1110 O O . ALA A 1 137 ? -20.889 12.472 21.731 1.00 64.50 137 ALA A O 1
ATOM 1111 N N . ARG A 1 138 ? -21.929 12.703 19.744 1.00 71.69 138 ARG A N 1
ATOM 1112 C CA . ARG A 1 138 ? -22.808 13.825 20.128 1.00 71.69 138 ARG A CA 1
ATOM 1113 C C . ARG A 1 138 ? -24.076 13.382 20.856 1.00 71.69 138 ARG A C 1
ATOM 1115 O O . ARG A 1 138 ? -24.538 14.111 21.729 1.00 71.69 138 ARG A O 1
ATOM 1122 N N . ASP A 1 139 ? -24.620 12.215 20.518 1.00 65.62 139 ASP A N 1
ATOM 1123 C CA . ASP A 1 139 ? -25.769 11.623 21.211 1.00 65.62 139 ASP A CA 1
ATOM 1124 C C . ASP A 1 139 ? -25.663 10.086 21.275 1.00 65.62 139 ASP A C 1
ATOM 1126 O O . ASP A 1 139 ? -26.243 9.363 20.454 1.00 65.62 139 ASP A O 1
ATOM 1130 N N . PRO A 1 140 ? -24.936 9.559 22.276 1.00 59.84 140 PRO A N 1
ATOM 1131 C CA . PRO A 1 140 ? -24.738 8.121 22.422 1.00 59.84 140 PRO A CA 1
ATOM 1132 C C . PRO A 1 140 ? -26.047 7.363 22.684 1.00 59.84 140 PRO A C 1
ATOM 1134 O O . PRO A 1 140 ? -26.217 6.234 22.221 1.00 59.84 140 PRO A O 1
ATOM 1137 N N . ALA A 1 141 ? -26.981 7.972 23.421 1.00 62.34 141 ALA A N 1
ATOM 1138 C CA . ALA A 1 141 ? -28.217 7.325 23.851 1.00 62.34 141 ALA A CA 1
ATOM 1139 C C . ALA A 1 141 ? -29.248 7.251 22.712 1.00 62.34 141 ALA A C 1
ATOM 1141 O O . ALA A 1 141 ? -29.840 6.189 22.489 1.00 62.34 141 ALA A O 1
ATOM 1142 N N . GLY A 1 142 ? -29.418 8.334 21.945 1.00 60.16 142 GLY A N 1
ATOM 1143 C CA . GLY A 1 142 ? -30.292 8.357 20.769 1.00 60.16 142 GLY A CA 1
ATOM 1144 C C . GLY A 1 142 ? -29.766 7.504 19.614 1.00 60.16 142 GLY A C 1
ATOM 1145 O O . GLY A 1 142 ? -30.549 6.855 18.913 1.00 60.16 142 GLY A O 1
ATOM 1146 N N . TYR A 1 143 ? -28.442 7.412 19.453 1.00 57.53 143 TYR A N 1
ATOM 1147 C CA . TYR A 1 143 ? -27.829 6.555 18.437 1.00 57.53 143 TYR A CA 1
ATOM 1148 C C . TYR A 1 143 ? -28.093 5.065 18.693 1.00 57.53 143 TYR A C 1
ATOM 1150 O O . TYR A 1 143 ? -28.508 4.342 17.786 1.00 57.53 143 TYR A O 1
ATOM 1158 N N . ILE A 1 144 ? -27.939 4.603 19.939 1.00 54.62 144 ILE A N 1
ATOM 1159 C CA . ILE A 1 144 ? -28.254 3.218 20.323 1.00 54.62 144 ILE A CA 1
ATOM 1160 C C . ILE A 1 144 ? -29.751 2.927 20.116 1.00 54.62 144 ILE A C 1
ATOM 1162 O O . ILE A 1 144 ? -30.099 1.866 19.598 1.00 54.62 144 ILE A O 1
ATOM 1166 N N . GLY A 1 145 ? -30.642 3.875 20.426 1.00 53.41 145 GLY A N 1
ATOM 1167 C CA . GLY A 1 145 ? -32.084 3.727 20.187 1.00 53.41 145 GLY A CA 1
ATOM 1168 C C . GLY A 1 145 ? -32.460 3.556 18.707 1.00 53.41 145 GLY A C 1
ATOM 1169 O O . GLY A 1 145 ? -33.298 2.716 18.381 1.00 53.41 145 GLY A O 1
ATOM 1170 N N . ASN A 1 146 ? -31.798 4.287 17.804 1.00 54.41 146 ASN A N 1
ATOM 1171 C CA . ASN A 1 146 ? -32.139 4.331 16.374 1.00 54.41 146 ASN A CA 1
ATOM 1172 C C . ASN A 1 146 ? -31.359 3.332 15.496 1.00 54.41 146 ASN A C 1
ATOM 1174 O O . ASN A 1 146 ? -31.860 2.910 14.453 1.00 54.41 146 ASN A O 1
ATOM 1178 N N . ALA A 1 147 ? -30.153 2.919 15.898 1.00 51.75 147 ALA A N 1
ATOM 1179 C CA . ALA A 1 147 ? -29.334 1.960 15.146 1.00 51.75 147 ALA A CA 1
ATOM 1180 C C . ALA A 1 147 ? -29.737 0.494 15.402 1.00 51.75 147 ALA A C 1
ATOM 1182 O O . ALA A 1 147 ? -29.535 -0.377 14.549 1.00 51.75 147 ALA A O 1
ATOM 1183 N N . THR A 1 148 ? -30.343 0.207 16.558 1.00 51.44 148 THR A N 1
ATOM 1184 C CA . THR A 1 148 ? -30.732 -1.156 16.963 1.00 51.44 148 THR A CA 1
ATOM 1185 C C . THR A 1 148 ? -31.783 -1.799 16.037 1.00 51.44 148 THR A C 1
ATOM 1187 O O . THR A 1 148 ? -31.601 -2.966 15.677 1.00 51.44 148 THR A O 1
ATOM 1190 N N . PRO A 1 149 ? -32.825 -1.091 15.553 1.00 50.44 149 PRO A N 1
ATOM 1191 C CA . PRO A 1 149 ? -33.778 -1.645 14.585 1.00 50.44 149 PRO A CA 1
ATOM 1192 C C . PRO A 1 149 ? -33.150 -1.953 13.216 1.00 50.44 149 PRO A C 1
ATOM 1194 O O . PRO A 1 149 ? -33.410 -3.011 12.641 1.00 50.44 149 PRO A O 1
ATOM 1197 N N . ALA A 1 150 ? -32.276 -1.076 12.709 1.00 47.22 150 ALA A N 1
ATOM 1198 C CA . ALA A 1 150 ? -31.601 -1.264 11.422 1.00 47.22 150 ALA A CA 1
ATOM 1199 C C . ALA A 1 150 ? -30.626 -2.459 11.450 1.00 47.22 150 ALA A C 1
ATOM 1201 O O . ALA A 1 150 ? -30.585 -3.266 10.519 1.00 47.22 150 ALA A O 1
ATOM 1202 N N . LEU A 1 151 ? -29.901 -2.639 12.559 1.00 44.12 151 LEU A N 1
ATOM 1203 C CA . LEU A 1 151 ? -29.030 -3.798 12.785 1.00 44.12 151 LEU A CA 1
ATOM 1204 C C . LEU A 1 151 ? -29.820 -5.100 13.012 1.00 44.12 151 LEU A C 1
ATOM 1206 O O . LEU A 1 151 ? -29.372 -6.175 12.598 1.00 44.12 151 LEU A O 1
ATOM 1210 N N . ALA A 1 152 ? -31.005 -5.025 13.627 1.00 46.88 152 ALA A N 1
ATOM 1211 C CA . ALA A 1 152 ? -31.908 -6.164 13.785 1.00 46.88 152 ALA A CA 1
ATOM 1212 C C . ALA A 1 152 ? -32.500 -6.629 12.441 1.00 46.88 152 ALA A C 1
ATOM 1214 O O . ALA A 1 152 ? -32.565 -7.835 12.200 1.00 46.88 152 ALA A O 1
ATOM 1215 N N . ALA A 1 153 ? -32.842 -5.708 11.533 1.00 47.38 153 ALA A N 1
ATOM 1216 C CA . ALA A 1 153 ? -33.330 -6.028 10.188 1.00 47.38 153 ALA A CA 1
ATOM 1217 C C . ALA A 1 153 ? -32.276 -6.770 9.337 1.00 47.38 153 ALA A C 1
ATOM 1219 O O . ALA A 1 153 ? -32.589 -7.768 8.687 1.00 47.38 153 ALA A O 1
ATOM 1220 N N . ILE A 1 154 ? -31.004 -6.360 9.420 1.00 47.12 154 ILE A N 1
ATOM 1221 C CA . ILE A 1 154 ? -29.879 -7.036 8.744 1.00 47.12 154 ILE A CA 1
ATOM 1222 C C . ILE A 1 154 ? -29.644 -8.448 9.314 1.00 47.12 154 ILE A C 1
ATOM 1224 O O . ILE A 1 154 ? -29.340 -9.385 8.573 1.00 47.12 154 ILE A O 1
ATOM 1228 N N . ARG A 1 155 ? -29.812 -8.635 10.632 1.00 44.00 155 ARG A N 1
ATOM 1229 C CA . ARG A 1 155 ? -29.728 -9.959 11.279 1.00 44.00 155 ARG A CA 1
ATOM 1230 C C . ARG A 1 155 ? -30.931 -10.858 10.971 1.00 44.00 155 ARG A C 1
ATOM 1232 O O . ARG A 1 155 ? -30.746 -12.068 10.857 1.00 44.00 155 ARG A O 1
ATOM 1239 N N . GLY A 1 156 ? -32.128 -10.293 10.820 1.00 42.50 156 GLY A N 1
ATOM 1240 C CA . GLY A 1 156 ? -33.349 -11.017 10.452 1.00 42.50 156 GLY A CA 1
ATOM 1241 C C . GLY A 1 156 ? -33.330 -11.531 9.011 1.00 42.50 156 GLY A C 1
ATOM 1242 O O . GLY A 1 156 ? -33.672 -12.687 8.775 1.00 42.50 156 GLY A O 1
ATOM 1243 N N . ALA A 1 157 ? -32.818 -10.735 8.067 1.00 43.31 157 ALA A N 1
ATOM 1244 C CA . ALA A 1 157 ? -32.680 -11.132 6.661 1.00 43.31 157 ALA A CA 1
ATOM 1245 C C . ALA A 1 157 ? -31.728 -12.329 6.440 1.00 43.31 157 ALA A C 1
ATOM 1247 O O . ALA A 1 157 ? -31.849 -13.034 5.445 1.00 43.31 157 ALA A O 1
ATOM 1248 N N . ARG A 1 158 ? -30.812 -12.606 7.382 1.00 43.19 158 ARG A N 1
ATOM 1249 C CA . ARG A 1 158 ? -29.916 -13.781 7.357 1.00 43.19 158 ARG A CA 1
ATOM 1250 C C . ARG A 1 158 ? -30.502 -15.052 7.981 1.00 43.19 158 ARG A C 1
ATOM 1252 O O . ARG A 1 158 ? -29.845 -16.083 7.936 1.00 43.19 158 ARG A O 1
ATOM 1259 N N . ARG A 1 159 ? -31.687 -14.997 8.598 1.00 43.94 159 ARG A N 1
ATOM 1260 C CA . ARG A 1 159 ? -32.353 -16.178 9.188 1.00 43.94 159 ARG A CA 1
ATOM 1261 C C . ARG A 1 159 ? -33.505 -16.725 8.336 1.00 43.94 159 ARG A C 1
ATOM 1263 O O . ARG A 1 159 ? -34.144 -17.680 8.759 1.00 43.94 159 ARG A O 1
ATOM 1270 N N . GLY A 1 160 ? -33.765 -16.132 7.171 1.00 49.47 160 GLY A N 1
ATOM 1271 C CA . GLY A 1 160 ? -34.822 -16.545 6.240 1.00 49.47 160 GLY A CA 1
ATOM 1272 C C . GLY A 1 160 ? -34.346 -16.821 4.809 1.00 49.47 160 GLY A C 1
ATOM 1273 O O . GLY A 1 160 ? -35.186 -16.849 3.915 1.00 49.47 160 GLY A O 1
ATOM 1274 N N . ALA A 1 161 ? -33.038 -16.988 4.594 1.00 39.81 161 ALA A N 1
ATOM 1275 C CA . ALA A 1 161 ? -32.438 -17.413 3.328 1.00 39.81 161 ALA A CA 1
ATOM 1276 C C . ALA A 1 161 ? -31.626 -18.692 3.545 1.00 39.81 161 ALA A C 1
ATOM 1278 O O . ALA A 1 161 ? -30.966 -18.772 4.609 1.00 39.81 161 ALA A O 1
#

Sequence (161 aa):
MPDLFQDKPKASRSSSDPTPPDVVETLGEFLERYQARGLRWPAGIPDGAFHAARYWVEINEDPHRYRDNPGPIYKGGALVAWSTPYHDRLLFSLQKFLGFNSAQQIWILEQIKRGIPWRGEEGKVYAAIIEQAEIMARDPAGYIGNATPALAAIRGARRGA

Radius of gyration: 24.88 Å; chains: 1; bounding box: 57×41×83 Å

Foldseek 3Di:
DDDPPPPPPPPPPPVPPDDADDLLVLQLVVVVVCVVVVADDDPPQDPHSSSNSVVLQVQADDPVVDPQDKDFDDDPRDGDHIDRPVSVQSNLQVVLLSVDDPVVVVVQSVCSVVVNHGRSPPCVVVVVVVVLVVVCVVPVPVSCVPVVVVVVVVVVVVVPD

pLDDT: mean 72.26, std 18.93, range [37.12, 95.62]